Protein AF-S6UUP2-F1 (afdb_monomer)

InterPro domains:
  IPR015377 Fumarylacetoacetase, N-terminal [PF09298] (23-50)
  IPR036462 Fumarylacetoacetase, N-terminal domain superfamily [G3DSA:2.30.30.230] (1-50)
  IPR036462 Fumarylacetoacetase, N-terminal domain superfamily [SSF63433] (8-50)

Structure (mmCIF, N/CA/C/O backbone):
data_AF-S6UUP2-F1
#
_entry.id   AF-S6UUP2-F1
#
loop_
_atom_site.group_PDB
_atom_site.id
_atom_site.type_symbol
_atom_site.label_atom_id
_atom_site.label_alt_id
_atom_site.label_comp_id
_atom_site.label_asym_id
_atom_site.label_entity_id
_atom_site.label_seq_id
_atom_site.pdbx_PDB_ins_code
_atom_site.Cartn_x
_atom_site.Cartn_y
_atom_site.Cartn_z
_atom_site.occupancy
_atom_site.B_iso_or_equiv
_atom_site.auth_seq_id
_atom_site.auth_comp_id
_atom_site.auth_asym_id
_atom_site.auth_atom_id
_atom_site.pdbx_PDB_model_num
ATOM 1 N N . MET A 1 1 ? 29.724 -12.619 -5.643 1.00 40.44 1 MET A N 1
ATOM 2 C CA . MET A 1 1 ? 28.682 -12.045 -6.522 1.00 40.44 1 MET A CA 1
ATOM 3 C C . MET A 1 1 ? 27.341 -12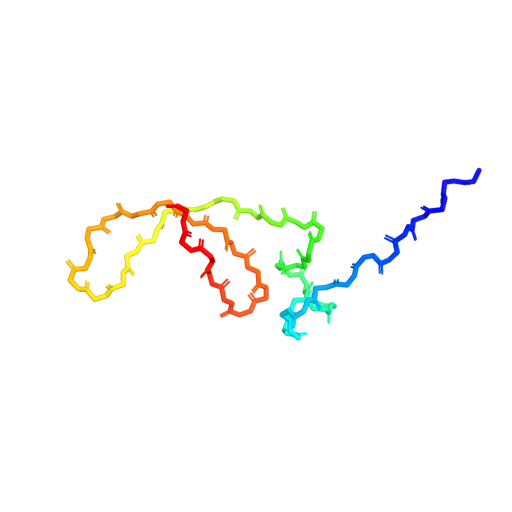.531 -5.998 1.00 40.44 1 MET A C 1
ATOM 5 O O . MET A 1 1 ? 27.044 -13.706 -6.152 1.00 40.44 1 MET A O 1
ATOM 9 N N . SER A 1 2 ? 26.601 -11.695 -5.263 1.00 48.97 2 SER A N 1
ATOM 10 C CA . SER A 1 2 ? 25.279 -12.087 -4.756 1.00 48.97 2 SER A CA 1
ATOM 11 C C . SER A 1 2 ? 24.314 -12.138 -5.936 1.00 48.97 2 SER A C 1
ATOM 13 O O . SER A 1 2 ? 24.151 -11.137 -6.634 1.00 48.97 2 SER A O 1
ATOM 15 N N . ALA A 1 3 ? 23.727 -13.302 -6.207 1.00 52.34 3 ALA A N 1
ATOM 16 C CA . ALA A 1 3 ? 22.655 -13.414 -7.181 1.00 52.34 3 ALA A CA 1
ATOM 17 C C . ALA A 1 3 ? 21.445 -12.661 -6.616 1.00 52.34 3 ALA A C 1
ATOM 19 O O . ALA A 1 3 ? 20.734 -13.172 -5.752 1.00 52.34 3 ALA A O 1
ATOM 20 N N . SER A 1 4 ? 21.226 -11.425 -7.072 1.00 60.41 4 SER A N 1
ATOM 21 C CA . SER A 1 4 ? 19.950 -10.748 -6.861 1.00 60.41 4 SER A CA 1
ATOM 22 C C . SER A 1 4 ? 18.895 -11.556 -7.609 1.00 60.41 4 SER A C 1
ATOM 24 O O . SER A 1 4 ? 18.723 -11.425 -8.819 1.00 60.41 4 SER A O 1
ATOM 26 N N . SER A 1 5 ? 18.249 -12.483 -6.902 1.00 65.12 5 SER A N 1
ATOM 27 C CA . SER A 1 5 ? 17.046 -13.139 -7.391 1.00 65.12 5 SER A CA 1
ATOM 28 C C . SER A 1 5 ? 16.026 -12.035 -7.627 1.00 65.12 5 SER A C 1
ATOM 30 O O . SER A 1 5 ? 15.532 -11.424 -6.674 1.00 65.12 5 SER A O 1
ATOM 32 N N . HIS A 1 6 ? 15.766 -11.741 -8.901 1.00 74.75 6 HIS A N 1
ATOM 33 C CA . HIS A 1 6 ? 14.785 -10.758 -9.338 1.00 74.75 6 HIS A CA 1
ATOM 34 C C . HIS A 1 6 ? 13.386 -11.330 -9.067 1.00 74.75 6 HIS A C 1
ATOM 36 O O . HIS A 1 6 ? 12.674 -11.773 -9.968 1.00 74.75 6 HIS A O 1
ATOM 42 N N . ARG A 1 7 ? 13.037 -11.427 -7.777 1.00 84.75 7 ARG A N 1
ATOM 43 C CA . ARG A 1 7 ? 11.743 -11.917 -7.315 1.00 84.75 7 ARG A CA 1
ATOM 44 C C . ARG A 1 7 ? 10.682 -10.991 -7.884 1.00 84.75 7 ARG A C 1
ATOM 46 O O . ARG A 1 7 ? 10.762 -9.772 -7.738 1.00 84.75 7 ARG A O 1
ATOM 53 N N . ARG A 1 8 ? 9.720 -11.602 -8.563 1.00 88.62 8 ARG A N 1
ATOM 54 C CA . ARG A 1 8 ? 8.575 -10.927 -9.161 1.00 88.62 8 ARG A CA 1
ATOM 55 C C . ARG A 1 8 ? 7.344 -11.218 -8.327 1.00 88.62 8 ARG A C 1
ATOM 57 O O . ARG A 1 8 ? 7.210 -12.316 -7.787 1.00 88.62 8 ARG A O 1
ATOM 64 N N . SER A 1 9 ? 6.469 -10.231 -8.229 1.00 90.69 9 SER A N 1
ATOM 65 C CA . SER A 1 9 ? 5.166 -10.396 -7.605 1.00 90.69 9 SER A CA 1
ATOM 66 C C . SER A 1 9 ? 4.186 -11.005 -8.604 1.00 90.69 9 SER A C 1
ATOM 68 O O . SER A 1 9 ? 4.286 -10.780 -9.812 1.00 90.69 9 SER A O 1
ATOM 70 N N . TRP A 1 10 ? 3.209 -11.750 -8.096 1.00 93.25 10 TRP A N 1
ATOM 71 C CA . TRP A 1 10 ? 2.012 -12.107 -8.859 1.00 93.25 10 TRP A CA 1
ATOM 72 C C . TRP A 1 10 ? 1.099 -10.887 -9.068 1.00 93.25 10 TRP A C 1
ATOM 74 O O . TRP A 1 10 ? 0.324 -10.851 -10.020 1.00 93.25 10 TRP A O 1
ATOM 84 N N . VAL A 1 11 ? 1.241 -9.855 -8.229 1.00 93.94 11 VAL A N 1
ATOM 85 C CA . VAL A 1 11 ? 0.650 -8.534 -8.450 1.00 93.94 11 VAL A CA 1
ATOM 86 C C . VAL A 1 11 ? 1.400 -7.860 -9.598 1.00 93.94 11 VAL A C 1
ATOM 88 O O . VAL A 1 1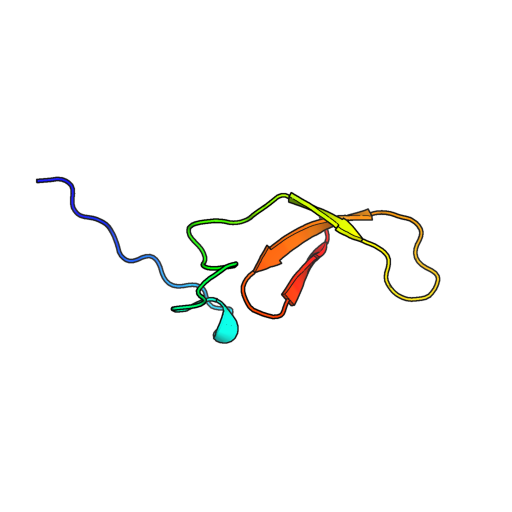1 ? 2.537 -7.413 -9.433 1.00 93.94 11 VAL A O 1
ATOM 91 N N . ALA A 1 12 ? 0.771 -7.803 -10.774 1.00 94.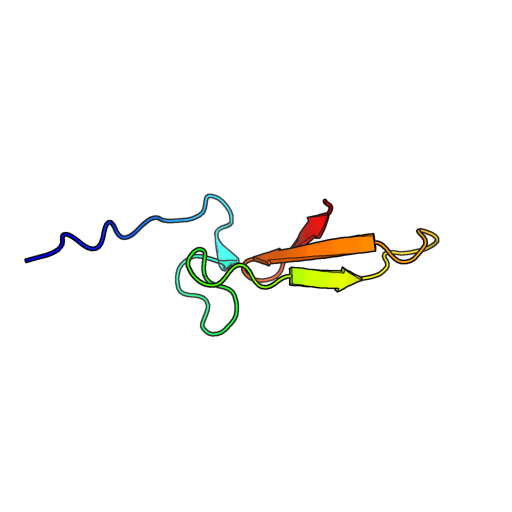38 12 ALA A N 1
ATOM 92 C CA . ALA A 1 12 ? 1.406 -7.317 -11.999 1.00 94.38 12 ALA A CA 1
ATOM 93 C C . ALA A 1 12 ? 1.915 -5.873 -11.872 1.00 94.38 12 ALA A C 1
ATOM 95 O O . ALA A 1 12 ? 3.023 -5.587 -12.322 1.00 94.38 12 ALA A O 1
ATOM 96 N N . SER A 1 13 ? 1.156 -5.002 -11.200 1.00 94.19 13 SER A N 1
ATOM 97 C CA . SER A 1 13 ? 1.508 -3.591 -11.000 1.00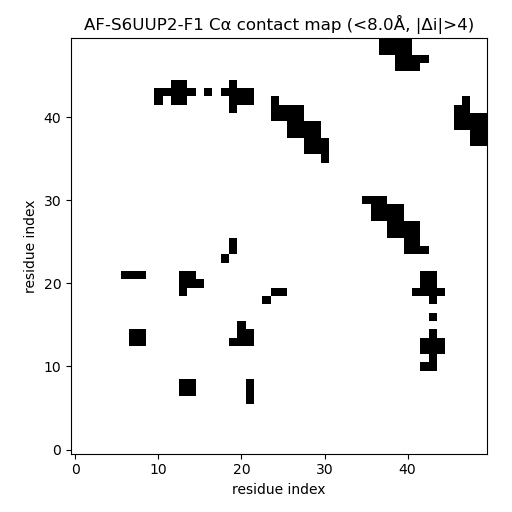 94.19 13 SER A CA 1
ATOM 98 C C . SER A 1 13 ? 2.742 -3.384 -10.122 1.00 94.19 13 SER A C 1
ATOM 100 O O . SER A 1 13 ? 3.392 -2.359 -10.244 1.00 94.19 13 SER A O 1
ATOM 102 N N . ALA A 1 14 ? 3.115 -4.353 -9.282 1.00 94.31 14 ALA A N 1
ATOM 103 C CA . ALA A 1 14 ? 4.311 -4.263 -8.445 1.00 94.31 14 ALA A CA 1
ATOM 104 C C . ALA A 1 14 ? 5.607 -4.624 -9.193 1.00 94.31 14 ALA A C 1
ATOM 106 O O . ALA A 1 14 ? 6.709 -4.363 -8.705 1.00 94.31 14 ALA A O 1
ATOM 107 N N . ASN A 1 15 ? 5.513 -5.247 -10.371 1.00 92.75 15 ASN A N 1
ATOM 108 C CA . ASN A 1 15 ? 6.686 -5.639 -11.147 1.00 92.75 15 ASN A CA 1
ATOM 109 C C . ASN A 1 15 ? 7.251 -4.430 -11.902 1.00 92.75 15 ASN A C 1
ATOM 111 O O . ASN A 1 15 ? 6.772 -4.090 -12.978 1.00 92.75 15 ASN A O 1
ATOM 115 N N . GLY A 1 16 ? 8.298 -3.811 -11.349 1.00 89.00 16 GLY A N 1
ATOM 116 C CA . GLY A 1 16 ? 8.909 -2.604 -11.920 1.00 89.00 16 GLY A CA 1
ATOM 117 C C . GLY A 1 16 ? 8.273 -1.297 -11.444 1.00 89.00 16 GLY A C 1
ATOM 118 O O . GLY A 1 16 ? 8.550 -0.248 -12.019 1.00 89.00 16 GLY A O 1
ATOM 119 N N . HIS A 1 17 ? 7.445 -1.349 -10.398 1.00 91.62 17 HIS A N 1
ATOM 120 C CA . HIS A 1 17 ? 6.907 -0.150 -9.766 1.00 91.62 17 HIS A CA 1
ATOM 121 C C . HIS A 1 17 ? 8.025 0.660 -9.099 1.00 91.62 17 HIS A C 1
ATOM 123 O O . HIS A 1 17 ? 8.872 0.081 -8.419 1.00 91.62 17 HIS A O 1
ATOM 129 N N . ALA A 1 18 ? 8.013 1.987 -9.260 1.00 91.94 18 ALA A N 1
ATOM 130 C CA . ALA A 1 18 ? 9.038 2.864 -8.692 1.00 91.94 18 ALA A CA 1
ATOM 131 C C . ALA A 1 18 ? 8.995 2.871 -7.154 1.00 91.94 18 ALA A C 1
ATOM 133 O O . ALA A 1 18 ? 9.998 2.579 -6.508 1.00 91.94 18 ALA A O 1
ATOM 134 N N . ASP A 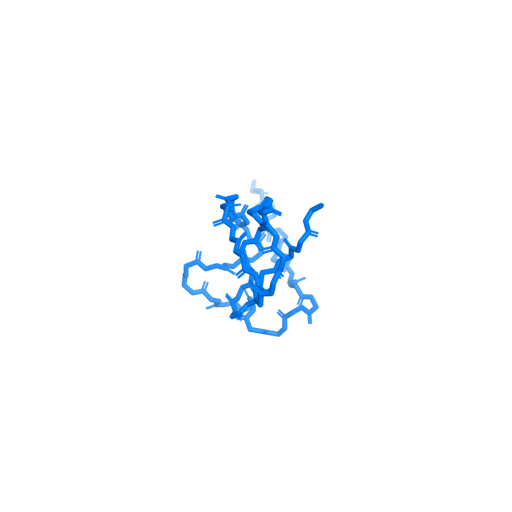1 19 ? 7.814 3.129 -6.586 1.00 93.88 19 ASP A N 1
ATOM 135 C CA . ASP A 1 19 ? 7.669 3.298 -5.135 1.00 93.88 19 ASP A CA 1
ATOM 136 C C . ASP A 1 19 ? 7.292 2.015 -4.389 1.00 93.88 19 ASP A C 1
ATOM 138 O O . ASP A 1 19 ? 7.805 1.758 -3.304 1.00 93.88 19 ASP A O 1
ATOM 142 N N . PHE A 1 20 ? 6.433 1.168 -4.962 1.00 95.81 20 PHE A N 1
ATOM 143 C CA . PHE A 1 20 ? 5.900 -0.024 -4.295 1.00 95.81 20 PHE A CA 1
ATOM 144 C C . PHE A 1 20 ? 6.266 -1.345 -4.999 1.00 95.81 20 PHE A C 1
ATOM 146 O O . PHE A 1 20 ? 5.379 -2.159 -5.276 1.00 95.81 20 PHE A O 1
ATOM 153 N N . PRO A 1 21 ? 7.552 -1.608 -5.315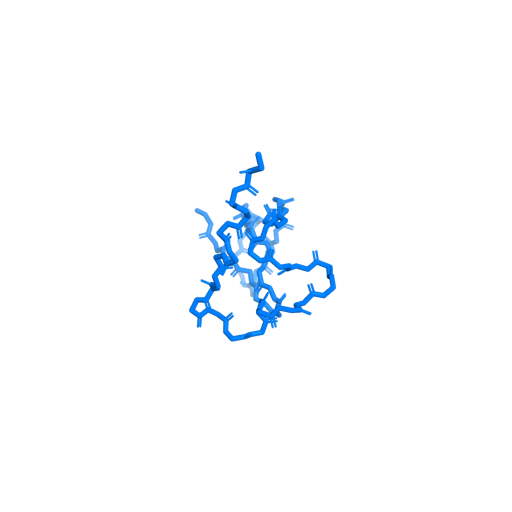 1.00 94.75 21 PRO A N 1
ATOM 154 C CA . PRO A 1 21 ? 7.950 -2.906 -5.837 1.00 94.75 21 PRO A CA 1
ATOM 155 C C . PRO A 1 21 ? 7.904 -3.979 -4.738 1.00 94.75 21 PRO A C 1
ATOM 157 O O . PRO A 1 21 ? 7.900 -3.678 -3.541 1.00 94.75 21 PRO A O 1
ATOM 160 N N . LEU A 1 22 ? 7.957 -5.256 -5.137 1.00 93.31 22 LEU A N 1
ATOM 161 C CA . LEU A 1 22 ? 8.001 -6.399 -4.206 1.00 93.31 22 LEU A CA 1
ATOM 162 C C . LEU A 1 22 ? 9.151 -6.307 -3.182 1.00 93.31 22 LEU A C 1
ATOM 164 O O . LEU A 1 22 ? 9.111 -6.939 -2.134 1.00 93.31 22 LEU A O 1
ATOM 168 N N . GLN A 1 23 ? 10.203 -5.561 -3.497 1.00 92.31 23 GLN A N 1
ATOM 169 C CA . GLN A 1 23 ? 11.376 -5.384 -2.652 1.00 92.31 23 GLN A CA 1
ATOM 170 C C . GLN A 1 23 ? 11.175 -4.337 -1.547 1.00 92.31 23 GLN A C 1
ATOM 172 O O . GLN A 1 23 ? 11.954 -4.352 -0.599 1.00 92.31 23 GLN A O 1
ATOM 177 N N . ASN A 1 24 ? 10.186 -3.440 -1.663 1.00 93.44 24 ASN A N 1
ATOM 178 C CA . ASN A 1 24 ? 9.994 -2.341 -0.711 1.00 93.44 24 ASN A CA 1
ATOM 179 C C . ASN A 1 24 ? 8.990 -2.688 0.400 1.00 93.44 24 ASN A C 1
ATOM 181 O O . ASN A 1 24 ? 9.300 -2.505 1.570 1.00 93.44 24 ASN A O 1
ATOM 185 N N . LEU A 1 25 ? 7.810 -3.210 0.035 1.00 93.31 25 LEU A N 1
ATOM 186 C CA . LEU A 1 25 ? 6.726 -3.617 0.952 1.00 93.31 25 LEU A CA 1
ATOM 187 C C . LEU A 1 25 ? 6.568 -2.720 2.204 1.00 93.31 25 LEU A C 1
ATOM 189 O O . LEU A 1 25 ? 6.682 -3.213 3.331 1.00 93.31 25 LEU A O 1
ATOM 193 N N . PRO A 1 26 ? 6.316 -1.407 2.043 1.00 96.00 26 PRO A N 1
ATOM 194 C CA . PRO A 1 26 ? 6.173 -0.510 3.179 1.00 96.00 26 PRO A CA 1
ATOM 195 C C . PRO A 1 26 ? 4.870 -0.785 3.935 1.00 96.00 26 PRO A C 1
ATOM 197 O O . PRO A 1 26 ? 3.827 -1.054 3.336 1.00 96.00 26 PRO A O 1
ATOM 200 N N . LEU A 1 27 ? 4.939 -0.668 5.261 1.00 97.38 27 LEU A N 1
ATOM 201 C CA . LEU A 1 27 ? 3.788 -0.754 6.155 1.00 97.38 27 LEU A CA 1
ATOM 202 C C . LEU A 1 27 ? 3.107 0.610 6.279 1.00 97.38 27 LEU A C 1
ATOM 204 O O . LEU A 1 27 ? 3.771 1.641 6.392 1.00 97.38 27 LEU A O 1
ATOM 208 N N . GLY A 1 28 ? 1.780 0.603 6.318 1.00 95.94 28 GLY A N 1
ATOM 209 C CA . GLY A 1 28 ? 0.958 1.788 6.515 1.00 95.94 28 GLY A CA 1
ATOM 210 C C . GLY A 1 28 ? -0.331 1.470 7.261 1.00 95.94 28 GLY A C 1
ATOM 211 O O . GLY A 1 28 ? -0.655 0.311 7.515 1.00 95.94 28 GLY A O 1
ATOM 212 N N . VAL A 1 29 ? -1.068 2.519 7.614 1.00 96.56 29 VAL A N 1
ATOM 213 C CA . VAL A 1 29 ? -2.424 2.409 8.159 1.00 96.56 29 VAL A CA 1
ATOM 214 C C . VAL A 1 29 ? -3.389 2.958 7.118 1.00 96.56 29 VAL A C 1
ATOM 216 O O . VAL A 1 29 ? -3.174 4.054 6.603 1.00 96.56 29 VAL A O 1
ATOM 219 N N . PHE A 1 30 ? -4.438 2.206 6.804 1.00 94.88 30 PHE A N 1
ATOM 220 C CA . PHE A 1 30 ? -5.454 2.587 5.827 1.00 94.88 30 PHE A CA 1
ATOM 221 C C . PHE A 1 30 ? -6.865 2.327 6.371 1.00 94.88 30 PHE A C 1
ATOM 223 O O . PHE A 1 30 ? -7.048 1.666 7.393 1.00 94.88 30 PHE A O 1
ATOM 230 N N . SER A 1 31 ? -7.872 2.860 5.687 1.00 94.56 31 SER A N 1
ATOM 231 C CA . SER A 1 31 ? -9.282 2.519 5.885 1.00 94.56 31 SER A CA 1
ATOM 232 C C . SER A 1 31 ? -9.951 2.323 4.525 1.00 94.56 31 SER A C 1
ATOM 234 O O . SER A 1 31 ? -9.575 2.964 3.542 1.00 94.56 31 SER A O 1
ATOM 236 N N . HIS A 1 32 ? -10.930 1.420 4.449 1.00 92.25 32 HIS A N 1
ATOM 237 C CA . HIS A 1 32 ? -11.686 1.149 3.231 1.00 92.25 32 HIS A CA 1
ATOM 238 C C . HIS A 1 32 ? -13.194 1.087 3.522 1.00 92.25 32 HIS A C 1
ATOM 240 O O . HIS A 1 32 ? -13.684 0.154 4.153 1.00 92.25 32 HIS A O 1
ATOM 246 N N . GLY A 1 33 ? -13.948 2.085 3.052 1.00 90.12 33 GLY A N 1
ATOM 247 C CA . GLY A 1 33 ? -15.376 2.206 3.367 1.00 90.12 33 GLY A CA 1
ATOM 248 C C . GLY A 1 33 ? -15.606 2.384 4.870 1.00 90.12 33 GLY A C 1
ATOM 249 O O . GLY A 1 33 ? -14.915 3.175 5.508 1.00 90.12 33 GLY A O 1
ATOM 250 N N . ASP A 1 34 ? -16.539 1.614 5.434 1.00 90.44 34 ASP A N 1
ATOM 251 C CA . ASP A 1 34 ? -16.891 1.672 6.861 1.00 90.44 34 ASP A CA 1
ATOM 252 C C . ASP A 1 34 ? -15.961 0.837 7.761 1.00 90.44 34 ASP A C 1
ATOM 254 O O . ASP A 1 34 ? -16.197 0.700 8.965 1.00 90.44 34 ASP A O 1
ATOM 258 N N . THR A 1 35 ? -14.890 0.248 7.216 1.00 84.38 35 THR A N 1
ATOM 259 C CA . THR A 1 35 ? -13.900 -0.431 8.057 1.00 84.38 35 THR A CA 1
ATOM 260 C C . THR A 1 35 ? -13.110 0.601 8.859 1.00 84.38 35 THR A C 1
ATOM 262 O O . THR A 1 35 ? -12.618 1.579 8.292 1.00 84.38 35 THR A O 1
ATOM 265 N N . GLY A 1 36 ? -12.913 0.350 10.157 1.00 92.69 36 GLY A N 1
ATOM 266 C CA . GLY A 1 36 ? -11.985 1.129 10.984 1.00 92.69 36 GLY A CA 1
ATOM 267 C C . GLY A 1 36 ? -10.546 1.114 10.447 1.00 92.69 36 GLY A C 1
ATOM 268 O O . GLY A 1 36 ? -10.239 0.418 9.482 1.00 92.69 36 GLY A O 1
ATOM 269 N N . LEU A 1 37 ? -9.655 1.880 11.081 1.00 95.56 37 LEU A N 1
ATOM 270 C CA . LEU A 1 37 ? -8.240 1.938 10.699 1.00 95.56 37 LEU A CA 1
ATOM 271 C C . LEU A 1 37 ? -7.573 0.563 10.841 1.00 95.56 37 LEU A C 1
ATOM 273 O O . LEU A 1 37 ? -7.672 -0.078 11.889 1.00 95.56 37 LEU A O 1
ATOM 277 N N . ARG A 1 38 ? -6.892 0.125 9.782 1.00 95.62 38 ARG A N 1
ATOM 278 C CA . ARG A 1 38 ? -6.274 -1.199 9.642 1.00 95.62 38 ARG A CA 1
ATOM 279 C C . ARG A 1 38 ? -4.831 -1.059 9.187 1.00 95.62 38 ARG A C 1
ATOM 281 O O . ARG A 1 38 ? -4.485 -0.100 8.499 1.00 95.62 38 ARG A O 1
ATOM 288 N N . GLY A 1 39 ? -3.985 -1.997 9.597 1.00 96.88 39 GLY A N 1
ATOM 289 C CA . GLY A 1 39 ? -2.613 -2.081 9.103 1.00 96.88 39 GLY A CA 1
ATOM 290 C C . GLY A 1 39 ? -2.592 -2.717 7.718 1.00 96.88 39 GLY A C 1
ATOM 291 O O . GLY A 1 39 ? -3.328 -3.664 7.470 1.00 96.88 39 GLY A O 1
ATOM 292 N N . GLY A 1 40 ? -1.749 -2.215 6.823 1.00 97.00 40 GLY A N 1
ATOM 293 C CA . GLY A 1 40 ? -1.605 -2.775 5.486 1.00 97.00 40 GLY A CA 1
ATOM 294 C C . GLY A 1 40 ? -0.214 -2.598 4.897 1.00 97.00 40 GLY A C 1
ATOM 295 O O . GLY A 1 40 ? 0.607 -1.839 5.416 1.00 97.00 40 GLY A O 1
ATOM 296 N N . VAL A 1 41 ? 0.045 -3.306 3.800 1.00 97.50 41 VAL A N 1
ATOM 297 C CA . VAL A 1 41 ? 1.296 -3.230 3.032 1.00 97.50 41 VAL A CA 1
ATOM 298 C C . VAL A 1 41 ? 1.005 -2.748 1.618 1.00 97.50 41 VAL A C 1
ATOM 300 O O . VAL A 1 41 ? 0.194 -3.362 0.925 1.00 97.50 41 VAL A O 1
ATOM 303 N N . ALA A 1 42 ? 1.685 -1.694 1.164 1.00 96.88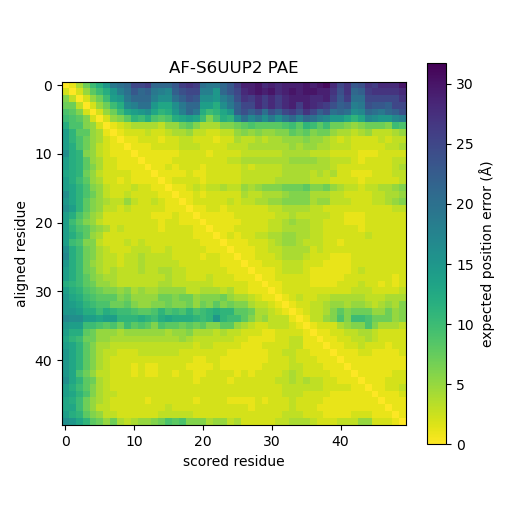 42 ALA A N 1
ATOM 304 C CA . ALA A 1 42 ? 1.552 -1.232 -0.220 1.00 96.88 42 ALA A CA 1
ATOM 305 C C . ALA A 1 42 ? 2.339 -2.134 -1.189 1.00 96.88 42 ALA A C 1
ATOM 307 O O . ALA A 1 42 ? 3.507 -2.458 -0.950 1.00 96.88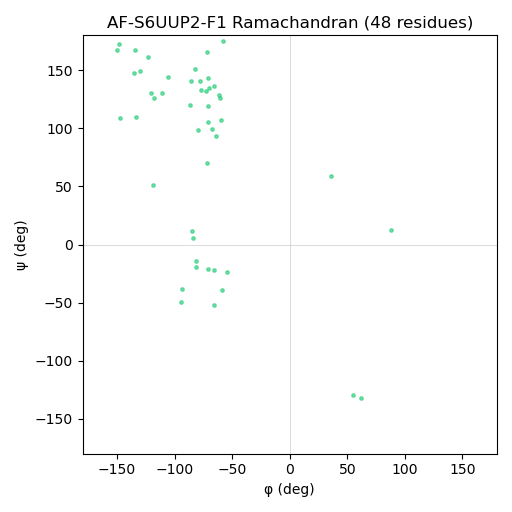 42 ALA A O 1
ATOM 308 N N . ILE A 1 43 ? 1.705 -2.534 -2.294 1.00 96.56 43 ILE A N 1
ATOM 309 C CA . ILE A 1 43 ? 2.296 -3.365 -3.347 1.00 96.56 43 ILE A CA 1
ATOM 310 C C . ILE A 1 43 ? 1.723 -2.996 -4.722 1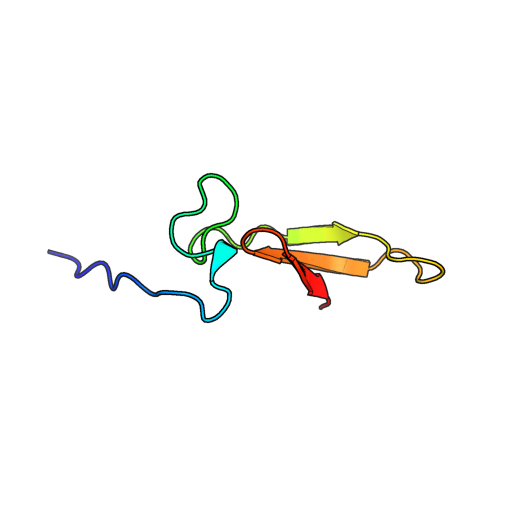.00 96.56 43 ILE A C 1
ATOM 312 O O . ILE A 1 43 ? 0.573 -3.286 -5.051 1.00 96.56 43 ILE A O 1
ATOM 316 N N . GLY A 1 44 ? 2.546 -2.364 -5.558 1.00 95.19 44 GLY A N 1
ATOM 317 C CA . GLY A 1 44 ? 2.083 -1.724 -6.787 1.00 95.19 44 GLY A CA 1
ATOM 318 C C . GLY A 1 44 ? 0.966 -0.714 -6.501 1.00 95.19 44 GLY A C 1
ATOM 319 O O . GLY A 1 44 ? 1.070 0.085 -5.579 1.00 95.19 44 GLY A O 1
ATOM 320 N N . GLU A 1 45 ? -0.137 -0.832 -7.236 1.00 96.50 45 GLU A N 1
ATOM 321 C CA . GLU A 1 45 ? -1.356 -0.020 -7.061 1.00 96.50 45 GLU A CA 1
ATOM 322 C C . GLU A 1 45 ? -2.329 -0.565 -5.989 1.00 96.50 45 GLU A C 1
ATOM 324 O O . GLU A 1 45 ? -3.495 -0.175 -5.947 1.00 96.50 45 GLU A O 1
ATOM 329 N N . LEU A 1 46 ? -1.910 -1.540 -5.174 1.00 96.31 46 LEU A N 1
ATOM 330 C CA . LEU A 1 46 ? -2.771 -2.239 -4.215 1.00 96.31 46 LEU A CA 1
ATOM 331 C C . LEU A 1 46 ? -2.236 -2.139 -2.783 1.00 96.31 46 LEU A C 1
ATOM 333 O O . LEU A 1 46 ? -1.051 -1.903 -2.552 1.00 96.31 46 LEU A O 1
ATOM 337 N N . ILE A 1 47 ? -3.123 -2.391 -1.818 1.00 96.31 47 ILE A N 1
ATOM 338 C CA . ILE A 1 47 ? -2.790 -2.545 -0.399 1.00 96.31 47 ILE A CA 1
ATOM 339 C C . ILE A 1 47 ? -3.229 -3.942 0.051 1.00 96.31 47 ILE A C 1
ATOM 341 O O . ILE A 1 47 ? -4.365 -4.347 -0.194 1.00 96.31 47 ILE A O 1
ATOM 345 N N . VAL A 1 48 ? -2.333 -4.678 0.706 1.00 95.50 48 VAL A N 1
ATOM 346 C CA . VAL A 1 48 ? -2.650 -5.934 1.402 1.00 95.50 48 VAL A CA 1
ATOM 347 C C . VAL A 1 48 ? -3.114 -5.595 2.817 1.00 95.50 48 VAL A C 1
ATOM 349 O O . VAL A 1 48 ? -2.346 -4.985 3.555 1.00 95.50 48 VAL A O 1
ATOM 352 N N . ASP A 1 49 ? -4.341 -5.976 3.182 1.00 95.06 49 ASP A N 1
ATOM 353 C CA . ASP A 1 49 ? -4.855 -5.917 4.565 1.00 95.06 49 ASP A CA 1
ATOM 354 C C . ASP A 1 49 ? -4.185 -7.015 5.410 1.00 95.06 49 ASP A C 1
ATOM 356 O O . ASP A 1 49 ? -4.087 -8.156 4.944 1.00 95.06 49 ASP A O 1
ATOM 360 N N . LEU A 1 50 ? -3.688 -6.669 6.604 1.00 90.12 50 LEU A N 1
ATOM 361 C CA . LEU A 1 50 ? -2.942 -7.569 7.501 1.00 90.12 50 LEU A CA 1
ATOM 362 C C . LEU A 1 50 ? -3.826 -8.252 8.551 1.00 90.12 50 LEU A C 1
ATOM 364 O O . LEU A 1 50 ? -4.744 -7.596 9.092 1.00 90.12 50 LEU A O 1
#

Foldseek 3Di:
DDPPPQDADPPPQQNPPPQAHPVHFDWDWDDDPPRDIFIWTDGRPDTHTD

Organism: NCBI:txid1194404

Secondary structure (DSSP, 8-state):
---------SSGGGTT-SSS-TTT--EEEE--TT---EEEEEETTEEEE-

Sequence (50 aa):
MSASSHRRSWVASANGHADFPLQNLPLGVFSHGDTGLRGGVAIGELIVDL

Solvent-accessible surface area (backbone atoms only — not comparable to full-atom values): 3177 Å² total; per-residue (Å²): 131,84,80,78,74,83,76,70,51,91,53,66,59,14,58,84,31,88,82,21,18,71,88,58,54,49,78,47,77,46,66,64,86,92,46,68,84,38,54,27,33,39,44,30,93,43,70,47,80,113

pLDDT: mean 89.29, std 12.86, range [40.44, 97.5]

Mean predicted aligned error: 5.47 Å

Radius of gyration: 12.99 Å; Cα contacts (8 Å, |Δi|>4): 75; chains: 1; bounding box: 46×17×23 Å